Protein AF-Q36608-F1 (afdb_monomer)

Solvent-accessible surface area (backbone atoms only — not comparable to full-atom values): 4488 Å² total; per-residue (Å²): 103,70,33,38,64,68,65,37,58,68,60,29,35,54,52,37,51,51,55,51,57,49,45,59,53,53,54,48,52,54,50,49,51,64,70,69,44,98,64,46,56,86,54,55,74,62,27,36,50,49,52,50,54,53,48,53,50,52,52,52,50,52,54,51,41,52,51,46,48,55,51,31,54,37,46,70,73,57,74,62,74,92

pLDDT: mean 97.28, std 2.1, range [83.88, 98.69]

Radius of gyration: 17.28 Å; Cα contacts (8 Å, |Δi|>4): 55; chains: 1; bounding box: 40×19×43 Å

Nearest PDB structures (foldseek):
  7dgq-assembly1_A9  TM=9.805E-01  e=8.543E-05  Bos taurus
  5gpn-assembly1_0  TM=9.805E-01  e=8.543E-05  Bos taurus
  5luf-assembly1_z  TM=9.805E-01  e=8.543E-05  Bos taurus
  1occ-assembly1_C  TM=9.805E-01  e=8.543E-05  Bos taurus
  1occ-assembly1_P  TM=9.805E-01  e=8.543E-05  Bos taurus

Foldseek 3Di:
DVCQVVVVLVVVLVVLVVVLVVLCVVLVVLVVCQVPPPDACVPPPCRVVVCVVSVVVSVVSVVVSVVSVVVSVCSVVVVGHD

Secondary structure (DSSP, 8-state):
-HHHHTT-HHHHHHHHHHHHHHHHHHHHHHHHHHHH-SS-TTSHHHHHHHHHHHHHHHHHHHHHHHHHHHHHHHHHTT----

InterPro domains:
  IPR000298 Cytochrome c oxidase subunit III-like [PF00510] (1-81)
  IPR000298 Cytochrome c oxidase subunit III-like [PS50253] (1-82)
  IPR013833 Cytochrome c oxidase, subunit III, 4-helical bundle [G3DSA:1.20.120.80] (1-82)
  IPR024791 Cytochrome c oxidase subunit III [PTHR11403] (1-81)
  IPR035973 Cytochrome c oxidase subunit III-like superfamily [SSF81452] (1-82)

Structure (mmCIF, N/CA/C/O backbone):
data_AF-Q36608-F1
#
_entry.id   AF-Q36608-F1
#
loop_
_atom_site.group_PDB
_atom_site.id
_atom_site.type_symbol
_atom_site.label_atom_id
_atom_site.label_alt_id
_atom_site.label_comp_id
_atom_site.label_asym_id
_atom_site.label_entity_id
_atom_site.label_seq_id
_atom_site.pdbx_PDB_ins_code
_atom_site.Cartn_x
_atom_site.Cartn_y
_atom_site.Cartn_z
_atom_site.occupancy
_atom_site.B_iso_or_equiv
_atom_site.auth_seq_id
_atom_site.auth_comp_id
_atom_site.auth_asym_id
_atom_site.auth_atom_id
_atom_site.pdbx_PDB_model_num
ATOM 1 N N . HIS A 1 1 ? -11.011 6.493 9.338 1.00 93.06 1 HIS A N 1
ATOM 2 C CA . HIS A 1 1 ? -10.917 7.855 9.905 1.00 93.06 1 HIS A CA 1
ATOM 3 C C . HIS A 1 1 ? -12.268 8.345 10.419 1.00 93.06 1 HIS A C 1
ATOM 5 O O . HIS A 1 1 ? -12.451 8.337 11.624 1.00 93.06 1 HIS A O 1
ATOM 11 N N . HIS A 1 2 ? -13.248 8.660 9.560 1.00 96.38 2 HIS A N 1
ATOM 12 C CA . HIS A 1 2 ? -14.568 9.133 10.020 1.00 96.38 2 HIS A CA 1
ATO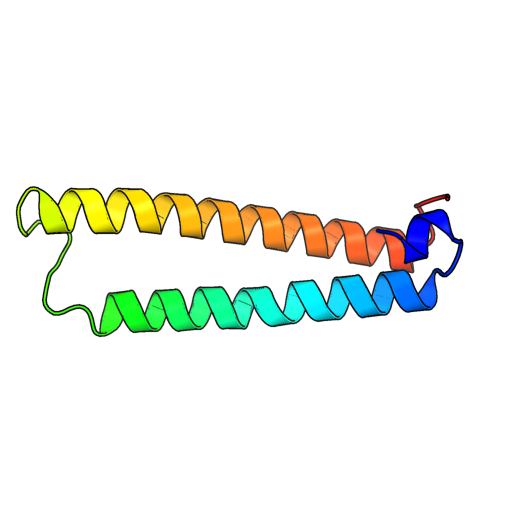M 13 C C . HIS A 1 2 ? -15.285 8.179 10.984 1.00 96.38 2 HIS A C 1
ATOM 15 O O . HIS A 1 2 ? -15.891 8.642 11.938 1.00 96.38 2 HIS A O 1
ATOM 21 N N . ALA A 1 3 ? -15.162 6.863 10.786 1.00 96.81 3 ALA A N 1
ATOM 22 C CA . ALA A 1 3 ? -15.719 5.880 11.714 1.00 96.81 3 ALA A CA 1
ATOM 23 C C . ALA A 1 3 ? -15.127 5.988 13.136 1.00 96.81 3 ALA A C 1
ATOM 25 O O . ALA A 1 3 ? -15.874 5.890 14.098 1.00 96.81 3 ALA A O 1
ATOM 26 N N . ILE A 1 4 ? -13.827 6.285 13.272 1.00 95.44 4 ILE A N 1
ATOM 27 C CA . ILE A 1 4 ? -13.179 6.499 14.580 1.00 95.44 4 ILE A CA 1
ATOM 28 C C . ILE A 1 4 ? -13.766 7.750 15.245 1.00 95.44 4 ILE A C 1
ATOM 30 O O . ILE A 1 4 ? -14.264 7.669 16.362 1.00 95.44 4 ILE A O 1
ATOM 34 N N . LEU A 1 5 ? -13.809 8.874 14.518 1.00 96.69 5 LEU A N 1
ATOM 35 C CA . LEU A 1 5 ? -14.367 10.145 15.011 1.00 96.69 5 LEU A CA 1
ATOM 36 C C . LEU A 1 5 ? -15.858 10.051 15.374 1.00 96.69 5 LEU A C 1
ATOM 38 O O . LEU A 1 5 ? -16.335 10.754 16.257 1.00 96.69 5 LEU A O 1
ATOM 42 N N . ALA A 1 6 ? -16.609 9.188 14.688 1.00 96.00 6 ALA A N 1
ATOM 43 C CA . ALA A 1 6 ? -18.019 8.933 14.967 1.00 96.00 6 ALA A CA 1
ATOM 44 C C . ALA A 1 6 ? -18.243 7.902 16.094 1.00 96.00 6 ALA A C 1
ATOM 46 O O . ALA A 1 6 ? -19.389 7.570 16.388 1.00 96.00 6 ALA A O 1
ATOM 47 N N . GLY A 1 7 ? -17.180 7.349 16.695 1.00 94.06 7 GLY A N 1
ATOM 48 C CA . GLY A 1 7 ? -17.268 6.281 17.701 1.00 94.06 7 GLY A CA 1
ATOM 49 C C . GLY A 1 7 ? -17.724 4.921 17.155 1.00 94.06 7 GLY A C 1
ATOM 50 O O . GLY A 1 7 ? -18.023 4.008 17.923 1.00 94.06 7 GLY A O 1
ATOM 51 N N . LEU A 1 8 ? -17.760 4.767 15.832 1.00 96.69 8 LEU A N 1
ATOM 52 C CA . LEU A 1 8 ? -18.168 3.570 15.101 1.00 96.69 8 LEU A CA 1
ATOM 53 C C . LEU A 1 8 ? -16.990 2.584 14.971 1.00 96.69 8 LEU A C 1
ATOM 55 O O . LEU A 1 8 ? -16.393 2.435 13.901 1.00 96.69 8 LEU A O 1
ATOM 59 N N . LYS A 1 9 ? -16.638 1.925 16.084 1.00 94.25 9 LYS A N 1
ATOM 60 C CA . LYS A 1 9 ? -15.433 1.078 16.200 1.00 94.25 9 LYS A CA 1
ATOM 61 C C . LYS A 1 9 ? -15.390 -0.086 15.209 1.00 94.25 9 LYS A C 1
ATOM 63 O O . LYS A 1 9 ? -14.380 -0.295 14.542 1.00 94.25 9 LYS A O 1
ATOM 68 N N . GLU A 1 10 ? -16.485 -0.830 15.049 1.00 95.19 10 GLU A N 1
ATOM 69 C CA . GLU A 1 10 ? -16.510 -1.967 14.114 1.00 95.19 10 GLU A CA 1
ATOM 70 C C . GLU A 1 10 ? -16.272 -1.519 12.668 1.00 95.19 10 GLU A C 1
ATOM 72 O O . GLU A 1 10 ? -15.462 -2.101 11.948 1.00 95.19 10 GLU A O 1
ATOM 77 N N . GLN A 1 11 ? -16.916 -0.426 12.256 1.00 97.75 11 GLN A N 1
ATOM 78 C CA . GLN A 1 11 ? -16.750 0.155 10.928 1.00 97.75 11 GLN A CA 1
ATOM 79 C C . GLN A 1 11 ? -15.321 0.673 10.721 1.00 97.75 11 GLN A C 1
ATOM 81 O O . GLN A 1 11 ? -14.787 0.572 9.615 1.00 97.75 11 GLN A O 1
ATOM 86 N N . ALA A 1 12 ? -14.681 1.202 11.770 1.00 97.50 12 ALA A N 1
ATOM 87 C CA . ALA A 1 12 ? -13.282 1.608 11.725 1.00 97.50 12 ALA A CA 1
ATOM 88 C C . ALA A 1 12 ? -12.348 0.409 11.501 1.00 97.50 12 ALA A C 1
ATOM 90 O O . ALA A 1 12 ? -11.488 0.479 10.618 1.00 97.50 12 ALA A O 1
ATOM 91 N N . VAL A 1 13 ? -12.559 -0.700 12.221 1.00 97.38 13 VAL A N 1
ATOM 92 C CA . VAL A 1 13 ? -11.809 -1.950 12.016 1.00 97.38 13 VAL A CA 1
ATOM 93 C C . VAL A 1 13 ? -12.031 -2.490 10.604 1.00 97.38 13 VAL A C 1
ATOM 95 O O . VAL A 1 13 ? -11.056 -2.780 9.913 1.00 97.38 13 VAL A O 1
ATOM 98 N N . TYR A 1 14 ? -13.277 -2.579 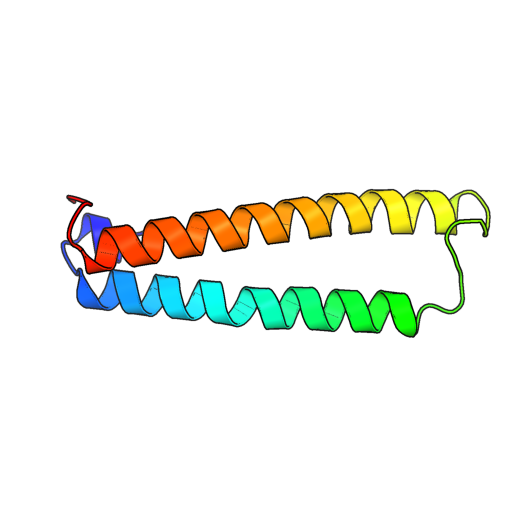10.126 1.00 97.88 14 TYR A N 1
ATOM 99 C CA . TYR A 1 14 ? -13.569 -3.081 8.778 1.00 97.88 14 TYR A CA 1
ATOM 100 C C . TYR A 1 14 ? -12.911 -2.239 7.686 1.00 97.88 14 TYR A C 1
ATOM 102 O O . TYR A 1 14 ? -12.321 -2.794 6.757 1.00 97.88 14 TYR A O 1
ATOM 110 N N . ALA A 1 15 ? -12.947 -0.911 7.816 1.00 97.81 15 ALA A N 1
ATOM 111 C CA . ALA A 1 15 ? -12.278 -0.017 6.880 1.00 97.81 15 ALA A CA 1
ATOM 112 C C . ALA A 1 15 ? -10.750 -0.198 6.904 1.00 97.81 15 ALA A C 1
ATOM 114 O O . ALA A 1 15 ? -10.129 -0.276 5.847 1.00 97.81 15 ALA A O 1
ATOM 115 N N . LEU A 1 16 ? -10.136 -0.311 8.089 1.00 97.31 16 LEU A N 1
ATOM 116 C CA . LEU A 1 16 ? -8.693 -0.546 8.219 1.00 97.31 16 LEU A CA 1
ATOM 117 C C . LEU A 1 16 ? -8.278 -1.898 7.624 1.00 97.31 16 LEU A C 1
ATOM 119 O O . LEU A 1 16 ? -7.295 -1.962 6.889 1.00 97.31 16 LEU A O 1
ATOM 123 N N . VAL A 1 17 ? -9.050 -2.960 7.869 1.00 97.50 17 VAL A N 1
ATOM 124 C CA . VAL A 1 17 ? -8.808 -4.288 7.283 1.00 97.50 17 VAL A CA 1
ATOM 125 C C . VAL A 1 17 ? -8.939 -4.250 5.761 1.00 97.50 17 VAL A C 1
ATOM 127 O O . VAL A 1 17 ? -8.110 -4.842 5.073 1.00 97.50 17 VAL A O 1
ATOM 130 N N . ALA A 1 18 ? -9.936 -3.546 5.217 1.00 98.00 18 ALA A N 1
ATOM 131 C CA . ALA A 1 18 ? -10.077 -3.377 3.772 1.00 98.00 18 ALA A CA 1
ATOM 132 C C . ALA A 1 18 ? -8.844 -2.686 3.164 1.00 98.00 18 ALA A C 1
ATOM 134 O O . ALA A 1 18 ? -8.269 -3.201 2.207 1.00 98.00 18 ALA A O 1
ATOM 135 N N . THR A 1 19 ? -8.376 -1.587 3.765 1.00 97.38 19 THR A N 1
ATOM 136 C CA . THR A 1 19 ? -7.163 -0.878 3.324 1.00 97.38 19 THR A CA 1
ATOM 137 C C . THR A 1 19 ? -5.925 -1.773 3.381 1.00 97.38 19 THR A C 1
ATOM 139 O O . THR A 1 19 ? -5.180 -1.861 2.407 1.00 97.38 19 THR A O 1
ATOM 142 N N . VAL A 1 20 ? -5.723 -2.489 4.491 1.00 97.69 20 VAL A N 1
ATOM 143 C CA . VAL A 1 20 ? -4.594 -3.416 4.651 1.00 97.69 20 VAL A CA 1
ATOM 144 C C . VAL A 1 20 ? -4.650 -4.550 3.630 1.00 97.69 20 VAL A C 1
ATOM 146 O O . VAL A 1 20 ? -3.601 -4.977 3.174 1.00 97.69 20 VAL A O 1
ATOM 149 N N . ARG A 1 21 ? -5.832 -5.033 3.229 1.00 97.00 21 ARG A N 1
ATOM 150 C CA . ARG A 1 21 ? -5.963 -6.074 2.192 1.00 97.00 21 ARG A CA 1
ATOM 151 C C . ARG A 1 21 ? -5.624 -5.572 0.792 1.00 97.00 21 ARG A C 1
ATOM 153 O O . ARG A 1 21 ? -5.084 -6.336 0.000 1.00 97.00 21 ARG A O 1
ATOM 160 N N . LEU A 1 22 ? -5.923 -4.312 0.483 1.00 97.75 22 LEU A N 1
ATOM 161 C CA . LEU A 1 22 ? -5.580 -3.721 -0.813 1.00 97.75 22 LEU A CA 1
ATOM 162 C C . LEU A 1 22 ? -4.071 -3.488 -0.967 1.00 97.75 22 LEU A C 1
ATOM 164 O O . LEU A 1 22 ? -3.565 -3.523 -2.085 1.00 97.75 22 LEU A O 1
ATOM 168 N N . ALA A 1 23 ? -3.338 -3.299 0.130 1.00 97.25 23 ALA A N 1
ATOM 169 C CA . ALA A 1 23 ? -1.907 -3.022 0.062 1.00 97.25 23 ALA A CA 1
ATOM 170 C C . ALA A 1 23 ? -1.061 -4.185 -0.513 1.00 9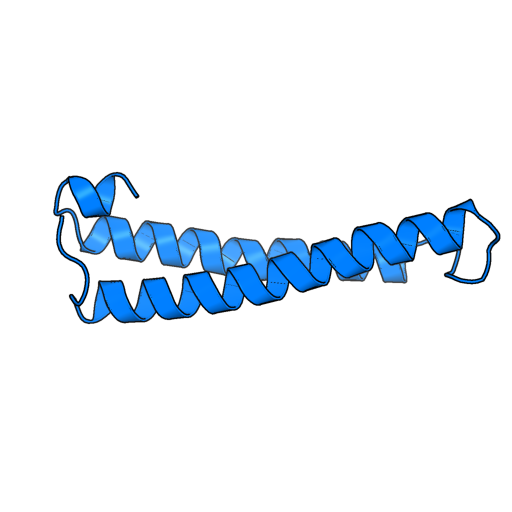7.25 23 ALA A C 1
ATOM 172 O O . ALA A 1 23 ? -0.305 -3.930 -1.447 1.00 97.25 23 ALA A O 1
ATOM 173 N N . PRO A 1 24 ? -1.208 -5.460 -0.088 1.00 97.00 24 PRO A N 1
ATOM 174 C CA . PRO A 1 24 ? -0.548 -6.591 -0.7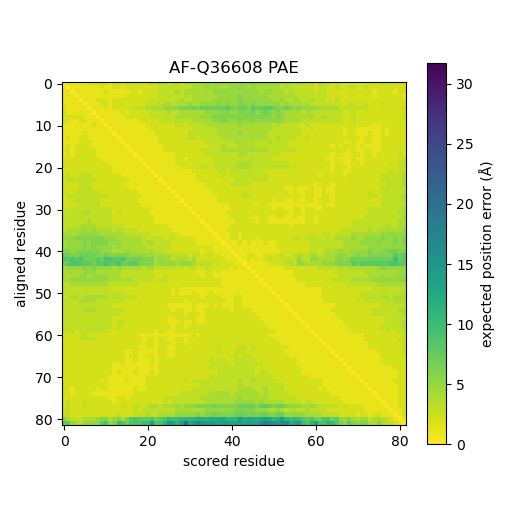39 1.00 97.00 24 PRO A CA 1
ATOM 175 C C . PRO A 1 24 ? -0.942 -6.770 -2.202 1.00 97.00 24 PRO A C 1
ATOM 177 O O . PRO A 1 24 ? -0.113 -7.205 -2.992 1.00 97.00 24 PRO A O 1
ATOM 180 N N . VAL A 1 25 ? -2.181 -6.428 -2.575 1.00 98.25 25 VAL A N 1
ATOM 181 C CA . VAL A 1 25 ? -2.613 -6.452 -3.980 1.00 98.25 25 VAL A CA 1
ATOM 182 C C . VAL A 1 25 ? -1.805 -5.430 -4.777 1.00 98.25 25 VAL A C 1
ATOM 184 O O . VAL A 1 25 ? -1.196 -5.789 -5.779 1.00 98.25 25 VAL A O 1
ATOM 187 N N . PHE A 1 26 ? -1.720 -4.189 -4.293 1.00 98.19 26 PHE A N 1
ATOM 188 C CA . PHE A 1 26 ? -0.899 -3.144 -4.903 1.00 98.19 26 PHE A CA 1
ATOM 189 C C . PHE A 1 26 ? 0.583 -3.551 -4.998 1.00 98.19 26 PHE A C 1
ATOM 191 O O . PHE A 1 26 ? 1.164 -3.514 -6.079 1.00 98.19 26 PHE A O 1
ATOM 198 N N . THR A 1 27 ? 1.193 -3.996 -3.895 1.00 98.06 27 THR A N 1
ATOM 199 C CA . THR A 1 27 ? 2.605 -4.413 -3.872 1.00 98.06 27 THR A CA 1
ATOM 200 C C . THR A 1 27 ? 2.862 -5.635 -4.758 1.00 98.06 27 THR A C 1
ATOM 202 O O . THR A 1 27 ? 3.911 -5.718 -5.391 1.00 98.06 27 THR A O 1
ATOM 205 N N . GLY A 1 28 ? 1.908 -6.565 -4.847 1.00 98.19 28 GLY A N 1
ATOM 206 C CA . GLY A 1 28 ? 1.977 -7.713 -5.747 1.00 98.19 28 GLY A CA 1
ATOM 207 C C . GLY A 1 28 ?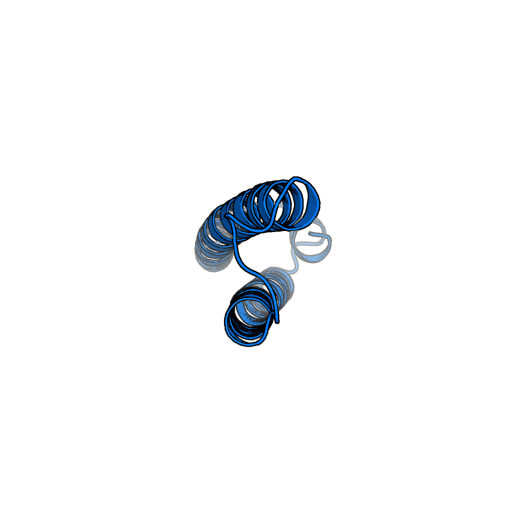 1.986 -7.288 -7.213 1.00 98.19 28 GLY A C 1
ATOM 208 O O . GLY A 1 28 ? 2.871 -7.705 -7.955 1.00 98.19 28 GLY A O 1
ATOM 209 N N . PHE A 1 29 ? 1.068 -6.404 -7.618 1.00 98.62 29 PHE A N 1
ATOM 210 C CA . PHE A 1 29 ? 1.065 -5.844 -8.973 1.00 98.62 29 PHE A CA 1
ATOM 211 C C . PHE A 1 29 ? 2.332 -5.037 -9.282 1.00 98.62 29 PHE A C 1
ATOM 213 O O . PHE A 1 29 ? 2.862 -5.172 -10.379 1.00 98.62 29 PHE A O 1
ATOM 220 N N . GLN A 1 30 ? 2.876 -4.286 -8.317 1.00 98.50 30 GLN A N 1
ATOM 221 C CA . GLN A 1 30 ? 4.173 -3.612 -8.469 1.00 98.50 30 GLN A CA 1
ATOM 222 C C . GLN A 1 30 ? 5.318 -4.613 -8.712 1.00 98.50 30 GLN A C 1
ATOM 224 O O . GLN A 1 30 ? 6.227 -4.352 -9.495 1.00 98.50 30 GLN A O 1
ATOM 229 N N . GLY A 1 31 ? 5.270 -5.780 -8.061 1.00 98.44 31 GLY A N 1
ATOM 230 C CA . GLY A 1 31 ? 6.215 -6.870 -8.300 1.00 98.44 31 GLY A CA 1
ATOM 231 C C . GLY A 1 31 ? 6.075 -7.492 -9.692 1.00 98.44 31 GLY A C 1
ATOM 232 O O . GLY A 1 31 ? 7.088 -7.783 -10.324 1.00 98.44 31 GLY A O 1
ATOM 233 N N . ILE A 1 32 ? 4.841 -7.655 -10.185 1.00 98.69 32 ILE A N 1
ATOM 234 C CA . ILE A 1 32 ? 4.577 -8.116 -11.559 1.00 98.69 32 ILE A CA 1
ATOM 235 C C . ILE A 1 32 ? 5.119 -7.100 -12.568 1.00 98.69 32 ILE A C 1
ATOM 237 O O . ILE A 1 32 ? 5.827 -7.497 -13.485 1.00 98.69 32 ILE A O 1
ATOM 241 N N . GLU A 1 33 ? 4.883 -5.801 -12.361 1.00 98.56 33 GLU A N 1
ATOM 242 C CA . GLU A 1 33 ? 5.436 -4.744 -13.218 1.00 98.56 33 GLU A CA 1
ATOM 243 C C . GLU A 1 33 ? 6.967 -4.829 -13.304 1.00 98.56 33 GLU A C 1
ATOM 245 O O . GLU A 1 33 ? 7.524 -4.759 -14.394 1.00 98.56 33 GLU A O 1
ATOM 250 N N . TYR A 1 34 ? 7.658 -5.041 -12.178 1.00 98.25 34 TYR A N 1
ATOM 251 C CA . TYR A 1 34 ? 9.118 -5.188 -12.180 1.00 98.25 34 TYR A CA 1
ATOM 252 C C . TYR A 1 34 ? 9.599 -6.466 -12.862 1.00 98.25 34 TYR A C 1
ATOM 254 O O . TYR A 1 34 ? 10.681 -6.468 -13.443 1.00 98.25 34 TYR A O 1
ATOM 262 N N . TYR A 1 35 ? 8.830 -7.550 -12.770 1.00 98.38 35 TYR A N 1
ATOM 263 C CA . TYR A 1 35 ? 9.172 -8.818 -13.407 1.00 98.38 35 TYR A CA 1
ATOM 264 C C . TYR A 1 35 ? 8.951 -8.784 -14.925 1.00 98.38 35 TYR A C 1
ATOM 266 O O . TYR A 1 35 ? 9.748 -9.346 -15.672 1.00 98.38 35 TYR A O 1
ATOM 274 N N . GLU A 1 36 ? 7.887 -8.121 -15.380 1.00 98.44 36 GLU A N 1
ATOM 275 C CA . GLU A 1 36 ? 7.522 -8.016 -16.797 1.00 98.44 36 GLU A CA 1
ATOM 276 C C . GLU A 1 36 ? 8.187 -6.830 -17.518 1.00 98.44 36 GLU A C 1
ATOM 278 O O . GLU A 1 36 ? 8.106 -6.737 -18.745 1.00 98.44 36 GLU A O 1
ATOM 283 N N . ALA A 1 37 ? 8.852 -5.924 -16.790 1.00 98.00 37 ALA A N 1
ATOM 284 C CA . ALA A 1 37 ? 9.516 -4.762 -17.370 1.00 98.00 37 ALA A CA 1
ATOM 285 C C . ALA A 1 37 ? 10.550 -5.178 -18.442 1.00 98.00 37 ALA A C 1
ATOM 287 O O . ALA A 1 37 ? 11.460 -5.959 -18.158 1.00 98.00 37 ALA A O 1
ATOM 288 N N . PRO A 1 38 ? 10.491 -4.616 -19.667 1.00 97.75 38 PRO A N 1
ATOM 289 C CA . PRO A 1 38 ? 11.426 -4.951 -20.746 1.00 97.75 38 PRO A CA 1
ATOM 290 C C . PRO A 1 38 ? 12.786 -4.242 -20.607 1.00 97.75 38 PRO A C 1
ATOM 292 O O . PRO A 1 38 ? 13.564 -4.198 -21.558 1.00 97.75 38 PRO A O 1
ATOM 295 N N . PHE A 1 39 ? 13.050 -3.642 -19.447 1.00 98.06 39 PHE A N 1
ATOM 296 C CA . PHE A 1 39 ? 14.261 -2.913 -19.100 1.00 98.06 39 PHE A CA 1
ATOM 297 C C . PHE A 1 39 ? 14.575 -3.136 -17.617 1.00 98.06 39 PHE A C 1
ATOM 299 O O . PHE A 1 39 ? 13.732 -3.537 -16.819 1.00 98.06 39 PHE A O 1
ATOM 306 N N . THR A 1 40 ? 15.809 -2.852 -17.242 1.00 97.81 40 THR A N 1
ATOM 307 C CA . THR A 1 40 ? 16.412 -3.140 -15.947 1.00 97.81 40 THR A CA 1
ATOM 308 C C . THR A 1 40 ? 17.065 -1.884 -15.368 1.00 97.81 40 THR A C 1
ATOM 310 O O . THR A 1 40 ? 17.186 -0.851 -16.025 1.00 97.81 40 THR A O 1
ATOM 313 N N . ILE A 1 41 ? 17.501 -1.952 -14.108 1.00 97.31 41 ILE A N 1
ATOM 314 C CA . ILE A 1 41 ? 18.180 -0.842 -13.417 1.00 97.31 41 ILE A CA 1
ATOM 315 C C . ILE A 1 41 ? 19.371 -0.261 -14.213 1.00 97.31 41 ILE A C 1
ATOM 317 O O . ILE A 1 41 ? 19.462 0.966 -14.290 1.00 97.31 41 ILE A O 1
ATOM 321 N N . PRO A 1 42 ? 20.285 -1.064 -14.802 1.00 97.88 42 PRO A N 1
ATOM 322 C CA . PRO A 1 42 ? 21.413 -0.523 -15.563 1.00 97.88 42 PRO A CA 1
ATOM 323 C C . PRO A 1 42 ? 21.050 0.050 -16.947 1.00 97.88 42 PRO A C 1
ATOM 325 O O . PRO A 1 42 ? 21.948 0.575 -17.608 1.00 97.88 42 PRO A O 1
ATOM 328 N N . ASP A 1 43 ? 19.781 0.019 -17.383 1.00 97.38 43 ASP A N 1
ATOM 329 C CA . ASP A 1 43 ? 19.352 0.518 -18.702 1.00 97.38 43 ASP A CA 1
ATOM 330 C C . ASP A 1 43 ? 19.219 2.052 -18.739 1.00 97.38 43 ASP A C 1
ATOM 332 O O . ASP A 1 43 ? 18.147 2.645 -18.911 1.00 97.38 43 ASP A O 1
ATOM 336 N N . GLY A 1 44 ? 20.366 2.714 -18.574 1.00 97.19 44 GLY A N 1
ATOM 337 C CA . GLY A 1 44 ? 20.530 4.155 -18.713 1.00 97.19 44 GLY A CA 1
ATOM 338 C C . GLY A 1 44 ? 19.755 4.976 -17.681 1.00 97.19 44 GLY A C 1
ATOM 339 O O . GLY A 1 44 ? 19.376 4.506 -16.606 1.00 97.19 44 GLY A O 1
ATOM 340 N N . ILE A 1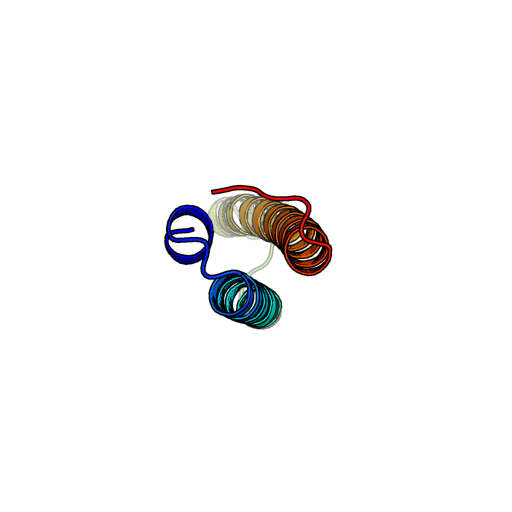 45 ? 19.530 6.253 -18.002 1.00 98.25 45 ILE A N 1
ATOM 341 C CA . ILE A 1 45 ? 18.878 7.195 -17.080 1.00 98.25 45 ILE A CA 1
ATOM 342 C C . ILE A 1 45 ? 17.412 6.840 -16.820 1.00 98.25 45 ILE A C 1
ATOM 344 O O . ILE A 1 45 ? 16.918 7.062 -15.717 1.00 98.25 45 ILE A O 1
ATOM 348 N N . TYR A 1 46 ? 16.727 6.261 -17.810 1.00 97.81 46 TYR A N 1
ATOM 349 C CA . TYR A 1 46 ? 15.333 5.859 -17.670 1.00 97.81 46 TYR A CA 1
ATOM 350 C C . TYR A 1 46 ? 15.189 4.692 -16.689 1.00 97.81 46 TYR A C 1
ATOM 352 O O . TYR A 1 46 ? 14.506 4.858 -15.682 1.00 97.81 46 TYR A O 1
ATOM 360 N N . GLY A 1 47 ? 15.879 3.566 -16.922 1.00 98.19 47 GLY A N 1
ATOM 361 C CA . GLY A 1 47 ? 15.798 2.394 -16.045 1.00 98.19 47 GLY A CA 1
ATOM 362 C C . GLY A 1 47 ? 16.221 2.721 -14.614 1.00 98.19 47 GLY A C 1
ATOM 363 O O . GLY A 1 47 ? 15.476 2.470 -13.666 1.00 98.19 47 GLY A O 1
ATOM 364 N N . SER A 1 48 ? 17.367 3.385 -14.454 1.00 98.12 48 SER A N 1
ATOM 365 C CA . SER A 1 48 ? 17.870 3.774 -13.132 1.00 98.12 48 SER A CA 1
ATOM 366 C C . SER A 1 48 ? 16.912 4.700 -12.375 1.00 98.12 48 SER A C 1
ATOM 368 O O . SER A 1 48 ? 16.628 4.451 -11.205 1.00 98.12 48 SER A O 1
ATOM 370 N N . THR A 1 49 ? 16.357 5.730 -13.024 1.00 98.44 49 THR A N 1
ATOM 371 C CA . THR A 1 49 ? 15.427 6.665 -12.368 1.00 98.44 49 THR A CA 1
ATOM 372 C C . THR A 1 49 ? 14.082 6.006 -12.070 1.00 98.44 49 THR A C 1
ATOM 374 O O . THR A 1 49 ? 13.531 6.212 -10.988 1.00 98.44 49 THR A O 1
ATOM 377 N N . PHE A 1 50 ? 13.572 5.189 -12.997 1.00 98.44 50 PHE A N 1
ATOM 378 C CA . PHE A 1 50 ? 12.315 4.465 -12.840 1.00 98.44 50 PHE A CA 1
ATOM 379 C C . PHE A 1 50 ? 12.354 3.557 -11.610 1.00 98.44 50 PHE A C 1
ATOM 381 O O . PHE A 1 50 ? 11.555 3.751 -10.693 1.00 98.44 50 PHE A O 1
ATOM 388 N N . PHE A 1 51 ? 13.306 2.619 -11.547 1.00 98.38 51 PHE A N 1
ATOM 389 C CA . PHE A 1 51 ? 13.388 1.643 -10.456 1.00 98.38 51 PHE A CA 1
ATOM 390 C C . PHE A 1 51 ? 13.778 2.277 -9.118 1.00 98.38 51 PHE A C 1
ATOM 392 O O . PHE A 1 51 ? 13.336 1.808 -8.071 1.00 98.38 51 PHE A O 1
ATOM 399 N N . LEU A 1 52 ? 14.564 3.360 -9.124 1.00 98.44 52 LEU A N 1
ATOM 400 C CA . LEU A 1 52 ? 14.870 4.103 -7.902 1.00 98.44 52 LEU A CA 1
ATOM 401 C C . LEU A 1 52 ? 13.603 4.748 -7.325 1.00 98.44 52 LEU A C 1
ATOM 403 O O . LEU A 1 52 ? 13.274 4.525 -6.161 1.00 98.44 52 LEU A O 1
ATOM 407 N N . ALA A 1 53 ? 12.878 5.529 -8.131 1.00 98.44 53 ALA A N 1
ATOM 408 C CA . ALA A 1 53 ? 11.702 6.263 -7.670 1.00 98.44 53 ALA A CA 1
ATOM 409 C C . ALA A 1 53 ? 10.565 5.320 -7.246 1.00 98.44 53 ALA A C 1
ATOM 411 O O . ALA A 1 53 ? 10.023 5.450 -6.146 1.00 98.44 53 ALA A O 1
ATOM 412 N N . THR A 1 54 ? 10.237 4.342 -8.093 1.00 98.38 54 THR A N 1
ATOM 413 C CA . THR A 1 54 ? 9.184 3.352 -7.814 1.00 98.38 54 THR A CA 1
ATOM 414 C C . THR A 1 54 ? 9.585 2.411 -6.678 1.00 98.38 54 THR A C 1
ATOM 416 O O . THR A 1 54 ? 8.759 2.092 -5.824 1.00 98.38 54 THR A O 1
ATOM 419 N N . GLY A 1 55 ? 10.865 2.035 -6.581 1.00 98.31 55 GLY A N 1
ATOM 420 C CA . GLY A 1 55 ? 11.396 1.205 -5.500 1.00 98.31 55 GLY A CA 1
ATOM 421 C C . GLY A 1 55 ? 11.290 1.884 -4.138 1.00 98.31 55 GLY A C 1
ATOM 422 O O . GLY A 1 55 ? 10.777 1.287 -3.189 1.00 98.31 55 GLY A O 1
ATOM 423 N N . PHE A 1 56 ? 11.696 3.155 -4.043 1.00 98.38 56 PHE A N 1
ATOM 424 C CA . PHE A 1 56 ? 11.519 3.935 -2.817 1.00 98.38 56 PHE A CA 1
ATOM 425 C C . PHE A 1 56 ? 10.044 4.113 -2.463 1.00 98.38 56 PHE A C 1
ATOM 427 O O . PHE A 1 56 ? 9.672 3.919 -1.307 1.00 98.38 56 PHE A O 1
ATOM 434 N N . TYR A 1 57 ? 9.188 4.427 -3.436 1.00 98.31 57 TYR A N 1
ATOM 435 C CA . TYR A 1 57 ? 7.749 4.503 -3.201 1.00 98.31 57 TYR A CA 1
ATOM 436 C C . TYR A 1 57 ? 7.184 3.174 -2.669 1.00 98.31 57 TYR A C 1
ATOM 438 O O . TYR A 1 57 ? 6.493 3.166 -1.651 1.00 98.31 57 TYR A O 1
ATOM 446 N N . GLY A 1 58 ? 7.542 2.042 -3.282 1.00 98.00 58 GLY A N 1
ATOM 447 C CA . GLY A 1 58 ? 7.144 0.708 -2.828 1.00 98.00 58 GLY A CA 1
ATOM 448 C C . GLY A 1 58 ? 7.593 0.412 -1.393 1.00 98.00 58 GLY A C 1
ATOM 449 O O . GLY A 1 58 ? 6.813 -0.104 -0.593 1.00 98.00 58 GLY A O 1
ATOM 450 N N . PHE A 1 59 ? 8.809 0.820 -1.023 1.00 97.94 59 PHE A N 1
ATOM 451 C CA . PHE A 1 59 ? 9.288 0.742 0.358 1.00 97.94 59 PHE A CA 1
ATOM 452 C C . PHE A 1 59 ? 8.426 1.570 1.328 1.00 97.94 59 PHE A C 1
ATOM 454 O O . PHE A 1 59 ? 8.016 1.062 2.376 1.00 97.94 59 PHE A O 1
ATOM 461 N N . TYR A 1 60 ? 8.080 2.811 0.969 1.00 98.06 60 TYR A N 1
ATOM 462 C CA . TYR A 1 60 ? 7.167 3.637 1.766 1.00 98.06 60 TYR A CA 1
ATOM 463 C C . TYR A 1 60 ? 5.775 3.006 1.904 1.00 98.06 60 TYR A C 1
ATOM 465 O O . TYR A 1 60 ? 5.191 3.058 2.989 1.00 98.06 60 TYR A O 1
ATOM 473 N N . VAL A 1 61 ? 5.256 2.361 0.854 1.00 98.19 61 VAL A N 1
ATOM 474 C CA . VAL A 1 61 ? 3.980 1.628 0.911 1.00 98.19 61 VAL A CA 1
ATOM 475 C C . VAL A 1 61 ? 4.052 0.460 1.898 1.00 98.19 61 VAL A C 1
ATOM 477 O O . VAL A 1 61 ? 3.123 0.276 2.686 1.00 98.19 61 VAL A O 1
ATOM 480 N N . ILE A 1 62 ? 5.154 -0.296 1.933 1.00 98.00 62 ILE A N 1
ATOM 481 C CA . ILE A 1 62 ? 5.341 -1.397 2.895 1.00 98.00 62 ILE A CA 1
ATOM 482 C C . ILE A 1 62 ? 5.326 -0.866 4.334 1.00 98.00 62 ILE A C 1
ATOM 484 O O . ILE A 1 62 ? 4.588 -1.388 5.173 1.00 98.00 62 ILE A O 1
ATOM 488 N N . ILE A 1 63 ? 6.073 0.206 4.619 1.00 98.44 63 ILE A N 1
ATOM 489 C CA . ILE A 1 63 ? 6.061 0.844 5.945 1.00 98.44 63 ILE A CA 1
ATOM 490 C C . ILE A 1 63 ? 4.650 1.325 6.304 1.00 98.44 63 ILE A C 1
ATOM 492 O O . ILE A 1 63 ? 4.168 1.054 7.404 1.00 98.44 63 ILE A O 1
ATOM 496 N N . GLY A 1 64 ? 3.960 1.999 5.379 1.00 98.25 64 GLY A N 1
ATOM 497 C CA . GLY A 1 64 ? 2.589 2.474 5.585 1.00 98.25 64 GLY A CA 1
ATOM 498 C C . GLY A 1 64 ? 1.588 1.339 5.831 1.00 98.25 64 GLY A C 1
ATOM 499 O O . GLY A 1 64 ? 0.655 1.486 6.625 1.00 98.25 64 GLY A O 1
ATOM 500 N N . THR A 1 65 ? 1.812 0.180 5.213 1.00 98.12 65 THR A N 1
ATOM 501 C CA . THR A 1 65 ? 1.006 -1.031 5.417 1.00 98.12 65 THR A CA 1
ATOM 502 C C . THR A 1 65 ? 1.207 -1.586 6.821 1.00 98.12 65 THR A C 1
ATOM 504 O O . THR A 1 65 ? 0.227 -1.832 7.521 1.00 98.12 65 THR A O 1
ATOM 507 N N . ILE A 1 66 ? 2.460 -1.710 7.274 1.00 98.38 66 ILE A N 1
ATOM 508 C CA . ILE A 1 66 ? 2.786 -2.129 8.647 1.00 98.38 66 ILE A CA 1
ATOM 509 C C . ILE A 1 66 ? 2.165 -1.156 9.653 1.00 98.38 66 ILE A C 1
ATOM 511 O O . ILE A 1 66 ? 1.509 -1.584 10.601 1.00 98.38 66 ILE A O 1
ATOM 515 N N . PHE A 1 67 ? 2.301 0.150 9.421 1.00 98.38 67 PHE A N 1
ATOM 516 C CA . PHE A 1 67 ? 1.684 1.172 10.262 1.00 98.38 67 PHE A CA 1
ATOM 517 C C . PHE A 1 67 ? 0.161 0.993 10.350 1.00 98.38 67 PHE A C 1
ATOM 519 O O . PHE A 1 67 ? -0.401 0.966 11.444 1.00 98.38 67 PHE A O 1
ATOM 526 N N . SER A 1 68 ? -0.504 0.785 9.211 1.00 98.00 68 SER A N 1
ATOM 527 C CA . SER A 1 68 ? -1.954 0.569 9.150 1.00 98.00 68 SER A CA 1
ATOM 528 C C . SER A 1 68 ? -2.390 -0.725 9.842 1.00 98.00 68 SER A C 1
ATOM 530 O O . SER A 1 68 ? -3.426 -0.731 10.505 1.00 98.00 68 S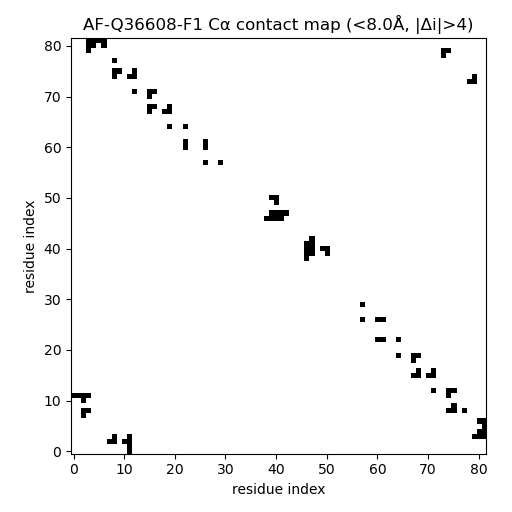ER A O 1
ATOM 532 N N . ILE A 1 69 ? -1.595 -1.798 9.755 1.00 98.25 69 ILE A N 1
ATOM 533 C CA . ILE A 1 69 ? -1.825 -3.050 10.493 1.00 98.25 69 ILE A CA 1
ATOM 534 C C . ILE A 1 69 ? -1.783 -2.790 11.999 1.00 98.25 69 ILE A C 1
ATOM 536 O O . ILE A 1 69 ? -2.712 -3.167 12.711 1.00 98.25 69 ILE A O 1
ATOM 540 N N . ILE A 1 70 ? -0.743 -2.108 12.488 1.00 98.44 70 ILE A N 1
ATOM 541 C CA . ILE A 1 70 ? -0.618 -1.782 13.914 1.00 98.44 70 ILE A CA 1
ATOM 542 C C . ILE A 1 70 ? -1.778 -0.890 14.372 1.00 98.44 70 ILE A C 1
ATOM 544 O O . ILE A 1 70 ? -2.362 -1.142 15.426 1.00 98.44 70 ILE A O 1
ATOM 548 N N . CYS A 1 71 ? -2.170 0.111 13.581 1.00 97.88 71 CYS A N 1
ATOM 549 C CA . CYS A 1 71 ? -3.359 0.920 13.857 1.00 97.88 71 CYS A CA 1
ATOM 550 C C . CYS A 1 71 ? -4.644 0.079 13.897 1.00 97.88 71 CYS A C 1
ATOM 552 O O . CYS A 1 71 ? -5.450 0.269 14.801 1.00 97.88 71 CYS A O 1
ATOM 554 N N . GLY A 1 72 ? -4.821 -0.870 12.975 1.00 97.75 72 GLY A N 1
ATOM 555 C CA . GLY A 1 72 ? -5.959 -1.793 12.960 1.00 97.75 72 GLY A CA 1
ATOM 556 C C . GLY A 1 72 ? -6.028 -2.680 14.202 1.00 97.75 72 GLY A C 1
ATOM 557 O O . GLY A 1 72 ? -7.090 -2.797 14.809 1.00 97.75 72 GLY A O 1
ATOM 558 N N . ILE A 1 73 ? -4.893 -3.243 14.632 1.00 98.12 73 ILE A N 1
ATOM 559 C CA . ILE A 1 73 ? -4.805 -4.036 15.870 1.00 98.12 73 ILE A CA 1
ATOM 560 C C . ILE A 1 73 ? -5.170 -3.171 17.082 1.00 98.12 73 ILE A C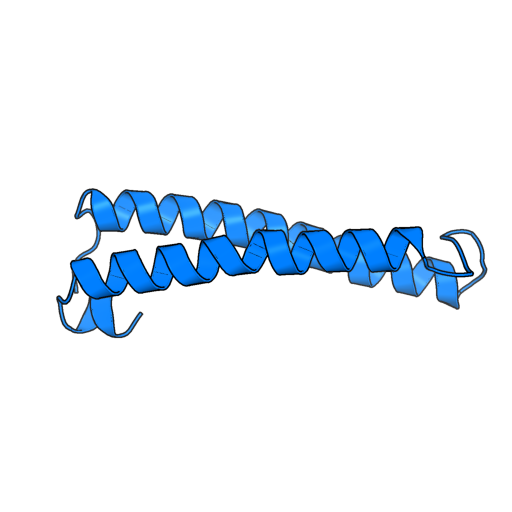 1
ATOM 562 O O . ILE A 1 73 ? -5.936 -3.598 17.943 1.00 98.12 73 ILE A O 1
ATOM 566 N N . ARG A 1 74 ? -4.661 -1.937 17.146 1.00 98.06 74 ARG A N 1
ATOM 567 C CA . ARG A 1 74 ? -4.960 -1.003 18.241 1.00 98.06 74 ARG A CA 1
ATOM 568 C C . ARG A 1 74 ? -6.430 -0.587 18.279 1.00 98.06 74 ARG A C 1
ATOM 570 O O . ARG A 1 74 ? -6.986 -0.520 19.371 1.00 98.06 74 ARG A O 1
ATOM 577 N N . GLU A 1 75 ? -7.048 -0.336 17.127 1.00 97.44 75 GLU A N 1
ATOM 578 C CA . GLU A 1 75 ? -8.484 -0.043 17.035 1.00 97.44 75 GLU A CA 1
ATOM 579 C C . GLU A 1 75 ? -9.316 -1.241 17.506 1.00 97.44 75 GLU A C 1
ATOM 581 O O . GLU A 1 75 ? -10.225 -1.077 18.315 1.00 97.44 75 GLU A O 1
ATOM 586 N N . TYR A 1 76 ? -8.951 -2.458 17.087 1.00 96.88 76 TYR A N 1
ATOM 587 C CA . TYR A 1 76 ? -9.612 -3.688 17.528 1.00 96.88 76 TYR A CA 1
ATOM 588 C C . TYR A 1 76 ? -9.502 -3.909 19.047 1.00 96.88 76 TYR A C 1
ATOM 590 O O . TYR A 1 76 ? -10.468 -4.312 19.688 1.00 96.88 76 TYR A O 1
ATOM 598 N N . MET A 1 77 ? -8.352 -3.582 19.648 1.00 97.69 77 MET A N 1
ATOM 599 C CA . MET A 1 77 ? -8.161 -3.592 21.108 1.00 97.69 77 MET A CA 1
ATOM 600 C C . MET A 1 77 ? -8.817 -2.395 21.822 1.00 97.69 77 MET A C 1
ATOM 602 O O . MET A 1 77 ? -8.770 -2.305 23.047 1.00 97.69 77 MET A O 1
ATOM 606 N N . GLY A 1 78 ? -9.422 -1.462 21.082 1.00 94.75 78 GLY A N 1
ATOM 607 C CA . GLY A 1 78 ? -10.122 -0.305 21.632 1.00 94.75 78 GLY A CA 1
ATOM 608 C C . GLY A 1 78 ? -9.212 0.802 22.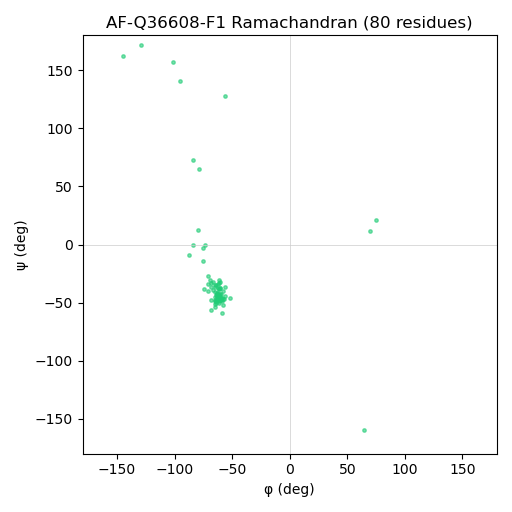170 1.00 94.75 78 GLY A C 1
ATOM 609 O O . GLY A 1 78 ? -9.672 1.601 22.981 1.00 94.75 78 GLY A O 1
ATOM 610 N N . HIS A 1 79 ? -7.949 0.865 21.737 1.00 96.19 79 HIS A N 1
ATOM 611 C CA . HIS A 1 79 ? -6.975 1.862 22.197 1.00 96.19 79 HIS A CA 1
ATOM 612 C C . HIS A 1 79 ? -7.184 3.268 21.615 1.00 96.19 79 HIS A C 1
ATOM 614 O O . HIS A 1 79 ? -6.555 4.210 22.100 1.00 96.19 79 HIS A O 1
ATOM 620 N N . PHE A 1 80 ? -7.990 3.425 20.563 1.00 93.06 80 PHE A N 1
ATOM 621 C CA . PHE A 1 80 ? -8.340 4.742 20.035 1.00 93.06 80 PHE A CA 1
ATOM 622 C C . PHE A 1 80 ? -9.666 5.229 20.621 1.00 93.06 80 PHE A C 1
ATOM 624 O O . PHE A 1 80 ? -10.618 4.464 20.812 1.00 93.06 80 PHE A O 1
ATOM 631 N N . SER A 1 81 ? -9.696 6.524 20.919 1.00 89.50 81 SER A N 1
ATOM 632 C CA . SER A 1 81 ? -10.900 7.275 21.244 1.00 89.50 81 SER A CA 1
ATOM 633 C C . SER A 1 81 ? -11.339 8.089 20.023 1.00 89.50 81 SER A C 1
ATOM 635 O O . SER A 1 81 ? -10.498 8.375 19.164 1.00 89.50 81 SER A O 1
ATOM 637 N N . PRO A 1 82 ? -12.626 8.464 19.949 1.00 83.88 82 PRO A N 1
ATOM 638 C CA . PRO A 1 82 ? -13.077 9.525 19.057 1.00 83.88 82 PRO A CA 1
ATOM 639 C C . PRO A 1 82 ? -12.270 10.816 19.231 1.00 83.88 82 PRO A C 1
ATOM 641 O O . PRO A 1 82 ? -11.778 11.058 20.363 1.00 83.88 82 PRO A O 1
#

Sequence (82 aa):
HHAILAGLKEQAVYALVATVRLAPVFTGFQGIEYYEAPFTIPDGIYGSTFFLATGFYGFYVIIGTIFSIICGIREYMGHFSP

Mean predicted aligned error: 2.55 Å

Organism: Claytosmunda claytoniana (NCBI:txid29589)